Protein AF-A0A7Y2P291-F1 (afdb_monomer)

Mean predicted aligned error: 5.2 Å

Structure (mmCIF, N/CA/C/O backbone):
data_AF-A0A7Y2P291-F1
#
_entry.id   AF-A0A7Y2P291-F1
#
loop_
_atom_site.group_PDB
_atom_site.id
_atom_site.type_symbol
_atom_site.label_atom_id
_atom_site.label_alt_id
_atom_site.label_comp_id
_atom_site.label_asym_id
_atom_site.label_entity_id
_atom_site.label_seq_id
_atom_site.pdbx_PDB_ins_code
_atom_site.Cartn_x
_atom_site.Cartn_y
_atom_site.Cartn_z
_atom_site.occupancy
_atom_site.B_iso_or_equiv
_atom_site.auth_seq_id
_atom_site.auth_comp_id
_atom_site.auth_asym_id
_atom_site.auth_atom_id
_atom_site.pdbx_PDB_model_num
ATOM 1 N N . MET A 1 1 ? -17.460 11.536 -1.000 1.00 62.50 1 MET A N 1
ATOM 2 C CA . MET A 1 1 ? -18.205 10.713 -1.984 1.00 62.50 1 MET A CA 1
ATOM 3 C C . MET A 1 1 ? -17.781 9.249 -1.951 1.00 62.50 1 MET A C 1
ATOM 5 O O . MET A 1 1 ? -18.659 8.406 -1.845 1.00 62.50 1 MET A O 1
ATOM 9 N N . ILE A 1 2 ? -16.484 8.918 -2.013 1.00 67.81 2 ILE A N 1
ATOM 10 C CA . ILE A 1 2 ? -16.036 7.514 -1.897 1.00 67.81 2 ILE A CA 1
ATOM 11 C C . ILE A 1 2 ? -16.056 7.043 -0.437 1.00 67.81 2 ILE A C 1
ATOM 13 O O . ILE A 1 2 ? -16.676 6.026 -0.145 1.00 67.81 2 ILE A O 1
ATOM 17 N N . SER A 1 3 ? -15.490 7.822 0.492 1.00 63.56 3 SER A N 1
ATOM 18 C CA . SER A 1 3 ? -15.513 7.520 1.936 1.00 63.56 3 SER A CA 1
ATOM 19 C C . SER A 1 3 ? -16.929 7.227 2.457 1.00 63.56 3 SER A C 1
ATOM 21 O O . SER A 1 3 ? -17.158 6.194 3.078 1.00 63.56 3 SER A O 1
ATOM 23 N N . THR A 1 4 ? -17.902 8.049 2.055 1.00 69.88 4 THR A N 1
ATOM 24 C CA . THR A 1 4 ? -19.324 7.952 2.430 1.00 69.88 4 THR A CA 1
ATOM 25 C C . THR A 1 4 ? -20.004 6.644 2.022 1.00 69.88 4 THR A C 1
ATOM 27 O O . THR A 1 4 ? -20.996 6.248 2.626 1.00 69.88 4 THR A O 1
ATOM 30 N N . ILE A 1 5 ? -19.489 5.944 1.005 1.00 75.44 5 ILE A N 1
ATOM 31 C CA . ILE A 1 5 ? -20.024 4.642 0.568 1.00 75.44 5 ILE A CA 1
ATOM 32 C C . ILE A 1 5 ? -19.520 3.506 1.472 1.00 75.44 5 ILE A C 1
ATOM 34 O O . ILE A 1 5 ? -20.222 2.511 1.674 1.00 75.44 5 ILE A O 1
ATOM 38 N N . PHE A 1 6 ? -18.315 3.650 2.025 1.00 74.06 6 PHE A N 1
ATOM 39 C CA . PHE A 1 6 ? -17.678 2.649 2.884 1.00 74.06 6 PHE A CA 1
ATOM 40 C C . PHE A 1 6 ? -17.885 2.918 4.380 1.00 74.06 6 PHE A C 1
ATOM 42 O O . PHE A 1 6 ? -17.623 2.029 5.184 1.00 74.06 6 PHE A O 1
ATOM 49 N N . GLU A 1 7 ? -18.434 4.079 4.750 1.00 66.38 7 GLU A N 1
ATOM 50 C CA . GLU A 1 7 ? -18.761 4.457 6.135 1.00 66.38 7 GLU A CA 1
ATOM 51 C C . GLU A 1 7 ? -19.658 3.452 6.868 1.00 66.38 7 GLU A C 1
ATOM 53 O O . GLU A 1 7 ? -19.506 3.244 8.064 1.00 66.38 7 GLU A O 1
ATOM 58 N N . LYS A 1 8 ? -20.564 2.781 6.149 1.00 67.25 8 LYS A N 1
ATOM 59 C CA . LYS A 1 8 ? -21.514 1.813 6.730 1.00 67.25 8 LYS A CA 1
ATOM 60 C C . LYS A 1 8 ? -21.069 0.352 6.611 1.00 67.25 8 LYS A C 1
ATOM 62 O O . LYS A 1 8 ? -21.853 -0.548 6.903 1.00 67.25 8 LYS A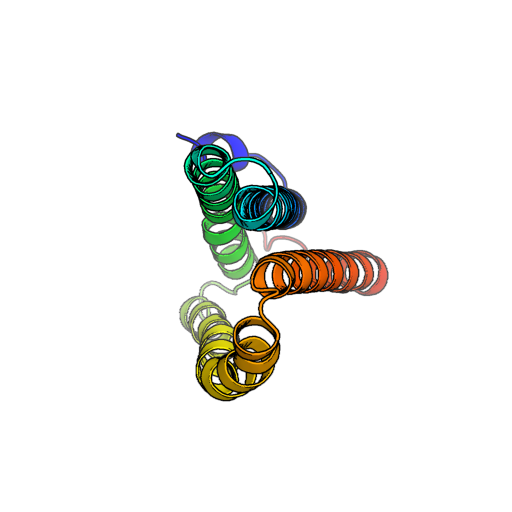 O 1
ATOM 67 N N . ARG A 1 9 ? -19.865 0.095 6.095 1.00 77.06 9 ARG A N 1
ATOM 68 C CA . ARG A 1 9 ? -19.327 -1.259 5.894 1.00 77.06 9 ARG A CA 1
ATOM 69 C C . ARG A 1 9 ? -18.302 -1.572 6.979 1.00 77.06 9 ARG A C 1
ATOM 71 O O . ARG A 1 9 ? -17.668 -0.664 7.505 1.00 77.06 9 ARG A O 1
ATOM 78 N N . ALA A 1 10 ? -18.095 -2.861 7.255 1.00 81.62 10 ALA A N 1
ATOM 79 C CA . ALA A 1 10 ? -17.075 -3.313 8.200 1.00 81.62 10 ALA A CA 1
ATOM 80 C C . ALA A 1 10 ? -15.715 -2.670 7.872 1.00 81.62 10 ALA A C 1
ATOM 82 O O . ALA A 1 10 ? -15.241 -2.757 6.728 1.00 81.62 10 ALA A O 1
ATOM 83 N N . ALA A 1 11 ? -15.115 -2.000 8.860 1.00 85.44 11 ALA A N 1
ATOM 84 C CA . ALA A 1 11 ? -13.963 -1.132 8.635 1.00 85.44 11 ALA A CA 1
ATOM 85 C C . ALA A 1 11 ? -12.748 -1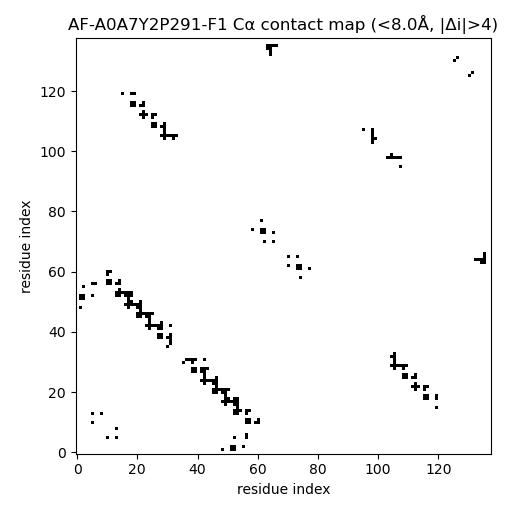.906 8.112 1.00 85.44 11 ALA A C 1
ATOM 87 O O . ALA A 1 11 ? -12.168 -1.502 7.107 1.00 85.44 11 ALA A O 1
ATOM 88 N N . ILE A 1 12 ? -12.423 -3.060 8.709 1.00 89.12 12 ILE A N 1
ATOM 89 C CA . ILE A 1 12 ? -11.289 -3.895 8.282 1.00 89.12 12 ILE A CA 1
ATOM 90 C C . ILE A 1 12 ? -11.487 -4.447 6.869 1.00 89.12 12 ILE A C 1
ATOM 92 O O . ILE A 1 12 ? -10.594 -4.331 6.033 1.00 89.12 12 ILE A O 1
ATOM 96 N N . SER A 1 13 ? -12.667 -4.983 6.555 1.00 90.12 13 SER A N 1
ATOM 97 C CA . SER A 1 13 ? -12.951 -5.484 5.202 1.00 90.12 13 SER A CA 1
ATOM 98 C C . SER A 1 13 ? -12.858 -4.373 4.149 1.00 90.12 13 SER A C 1
ATOM 100 O O . SER A 1 13 ? -12.299 -4.578 3.072 1.00 90.12 13 SER A O 1
ATOM 102 N N . SER A 1 14 ? -13.362 -3.179 4.469 1.00 92.94 14 SER A N 1
ATOM 103 C CA . SER A 1 14 ? -13.279 -2.009 3.587 1.00 92.94 14 SER A CA 1
ATOM 104 C C . SER A 1 14 ? -11.840 -1.525 3.425 1.00 92.94 14 SER A C 1
ATOM 106 O O . SER A 1 14 ? -11.419 -1.225 2.313 1.00 92.94 14 SER A O 1
ATOM 108 N N . PHE A 1 15 ? -11.065 -1.514 4.509 1.00 93.88 15 PHE A N 1
ATOM 109 C CA . PHE A 1 15 ? -9.645 -1.179 4.499 1.00 93.88 15 PHE A CA 1
ATOM 110 C C . PHE A 1 15 ? -8.845 -2.116 3.586 1.00 93.88 15 PHE A C 1
ATOM 112 O O . PHE A 1 15 ? -8.143 -1.646 2.690 1.00 93.88 15 PHE A O 1
ATOM 119 N N . LEU A 1 16 ? -9.013 -3.433 3.749 1.00 95.06 16 LEU A N 1
ATOM 120 C CA . LEU A 1 16 ? -8.357 -4.440 2.911 1.00 95.06 16 LEU A CA 1
ATOM 121 C C . LEU A 1 16 ? -8.763 -4.321 1.439 1.00 95.06 16 LEU A C 1
ATOM 123 O O . LEU A 1 16 ? -7.915 -4.436 0.556 1.00 95.06 16 LEU A O 1
ATOM 127 N N . PHE A 1 17 ? -10.040 -4.039 1.168 1.00 95.94 17 PHE A N 1
ATOM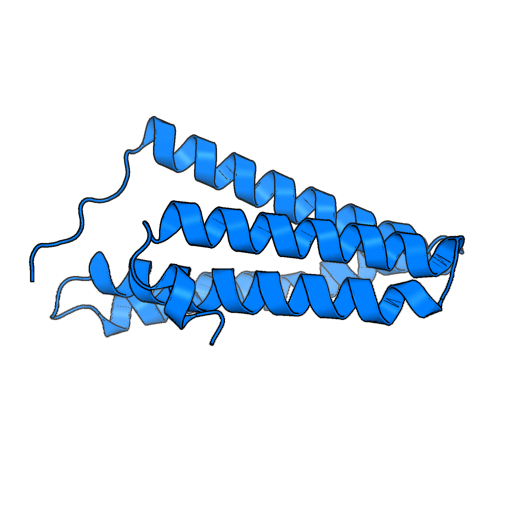 128 C CA . PHE A 1 17 ? -10.510 -3.775 -0.189 1.00 95.94 17 PHE A CA 1
ATOM 129 C C . PHE A 1 17 ? -9.863 -2.518 -0.790 1.00 95.94 17 PHE A C 1
ATOM 131 O O . PHE A 1 17 ? -9.444 -2.541 -1.944 1.00 95.94 17 PHE A O 1
ATOM 138 N N . GLY A 1 18 ? -9.718 -1.441 -0.014 1.00 96.62 18 GLY A N 1
ATOM 139 C CA . GLY A 1 18 ? -9.012 -0.236 -0.450 1.00 96.62 18 GLY A CA 1
ATOM 140 C C . GLY A 1 18 ? -7.556 -0.514 -0.831 1.00 96.62 18 GLY A C 1
ATOM 141 O O . GLY A 1 18 ? -7.124 -0.119 -1.913 1.00 96.62 18 GLY A O 1
ATOM 142 N N . ILE A 1 19 ? -6.827 -1.280 -0.008 1.00 97.56 19 ILE A N 1
ATOM 143 C CA . ILE A 1 19 ? -5.453 -1.705 -0.334 1.00 97.56 19 ILE A CA 1
ATOM 144 C C . ILE A 1 19 ? -5.432 -2.561 -1.605 1.00 97.56 19 ILE A C 1
ATOM 146 O O . ILE A 1 19 ? -4.544 -2.398 -2.438 1.00 97.56 19 ILE A O 1
ATOM 150 N N . PHE A 1 20 ? -6.416 -3.442 -1.798 1.00 98.06 20 PHE A N 1
ATOM 151 C CA . PHE A 1 20 ? -6.507 -4.259 -3.009 1.00 98.06 20 PHE A CA 1
ATOM 152 C C . PHE A 1 20 ? -6.694 -3.398 -4.269 1.00 98.06 20 PHE A C 1
ATOM 154 O O . PHE A 1 20 ? -6.013 -3.612 -5.272 1.00 98.06 20 PHE A O 1
ATOM 161 N N . VAL A 1 21 ? -7.563 -2.385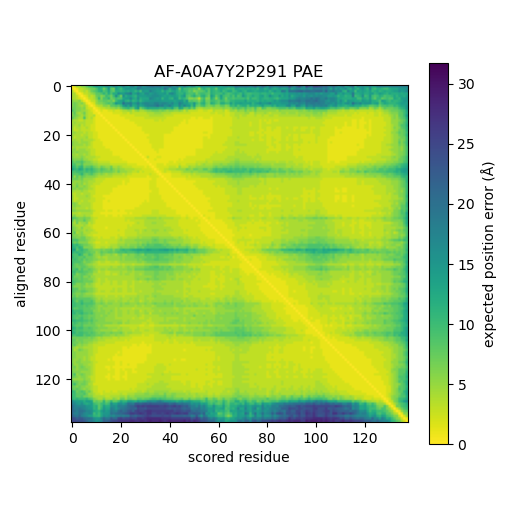 -4.210 1.00 98.12 21 VAL A N 1
ATOM 162 C CA . VAL A 1 21 ? -7.755 -1.431 -5.313 1.00 98.12 21 VAL A CA 1
ATOM 163 C C . VAL A 1 21 ? -6.480 -0.614 -5.565 1.00 98.12 21 VAL A C 1
ATOM 165 O O . VAL A 1 21 ? -6.097 -0.428 -6.721 1.00 98.12 21 VAL A O 1
ATOM 168 N N . ALA A 1 22 ? -5.772 -0.196 -4.511 1.00 98.25 22 ALA A N 1
ATOM 169 C CA . ALA A 1 22 ? -4.488 0.492 -4.644 1.00 98.25 22 ALA A CA 1
ATOM 170 C C . ALA A 1 22 ? -3.411 -0.398 -5.294 1.00 98.25 22 ALA A C 1
ATOM 172 O O . ALA A 1 22 ? -2.684 0.059 -6.175 1.00 98.25 22 ALA A O 1
ATOM 173 N N . ALA A 1 23 ? -3.360 -1.685 -4.933 1.00 98.31 23 ALA A N 1
ATOM 174 C CA . ALA A 1 23 ? -2.463 -2.666 -5.541 1.00 98.31 23 ALA A CA 1
ATOM 175 C C . ALA A 1 23 ? -2.738 -2.852 -7.042 1.00 98.31 23 ALA A C 1
ATOM 177 O O . ALA A 1 23 ? -1.801 -2.911 -7.837 1.00 98.31 23 ALA A O 1
ATOM 178 N N . ALA A 1 24 ? -4.012 -2.880 -7.448 1.00 98.38 24 ALA A N 1
ATOM 179 C CA . ALA A 1 24 ? -4.382 -2.878 -8.863 1.00 98.38 24 ALA A CA 1
ATOM 180 C C . ALA A 1 24 ? -3.910 -1.595 -9.572 1.00 98.38 24 ALA A C 1
ATOM 182 O O . ALA A 1 24 ? -3.403 -1.667 -10.690 1.00 98.38 24 ALA A O 1
ATOM 183 N N . GLY A 1 25 ? -4.003 -0.439 -8.905 1.00 98.44 25 GLY A N 1
ATOM 184 C CA . GLY A 1 25 ? -3.441 0.824 -9.390 1.00 98.44 25 GLY A CA 1
ATOM 185 C C . GLY A 1 25 ? -1.937 0.738 -9.658 1.00 98.44 25 GLY A C 1
ATOM 186 O O . GLY A 1 25 ? -1.495 1.114 -10.741 1.00 98.44 25 GLY A O 1
ATOM 187 N N . PHE A 1 26 ? -1.160 0.158 -8.737 1.00 98.38 26 PHE A N 1
ATOM 188 C CA . PHE A 1 26 ? 0.273 -0.076 -8.946 1.00 98.38 26 PHE A CA 1
ATOM 189 C C . PHE A 1 26 ? 0.560 -0.993 -10.142 1.00 98.38 26 PHE A C 1
ATOM 191 O O . PHE A 1 26 ? 1.439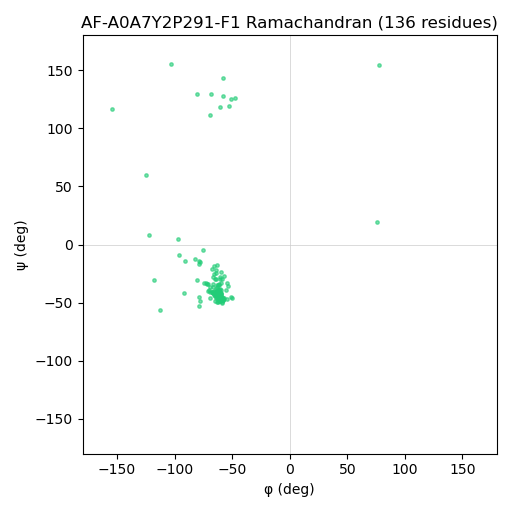 -0.690 -10.942 1.00 98.38 26 PHE A O 1
ATOM 198 N N . ILE A 1 27 ? -0.204 -2.070 -10.340 1.00 98.19 27 ILE A N 1
ATOM 199 C CA . ILE A 1 27 ? -0.035 -2.929 -11.525 1.00 98.19 27 ILE A CA 1
ATOM 200 C C . ILE A 1 27 ? -0.248 -2.121 -12.812 1.00 98.19 27 ILE A C 1
ATOM 202 O O . ILE A 1 27 ? 0.570 -2.193 -13.726 1.00 98.19 27 ILE A O 1
ATOM 206 N N . VAL A 1 28 ? -1.307 -1.307 -12.873 1.00 98.25 28 VAL A N 1
ATOM 207 C CA . VAL A 1 28 ? -1.584 -0.449 -14.036 1.00 98.25 28 VAL A CA 1
ATOM 208 C C . VAL A 1 28 ? -0.480 0.596 -14.245 1.00 98.25 28 VAL A C 1
ATOM 210 O O . VAL A 1 28 ? -0.110 0.861 -15.387 1.00 98.25 28 VAL A O 1
ATOM 213 N N . LEU A 1 29 ? 0.100 1.142 -13.171 1.00 98.12 29 LEU A N 1
ATOM 214 C CA . LEU A 1 29 ? 1.256 2.041 -13.260 1.00 98.12 29 LEU A CA 1
ATOM 215 C C . LEU A 1 29 ? 2.495 1.338 -13.832 1.00 98.12 29 LEU A C 1
ATOM 217 O O . LEU A 1 29 ? 3.163 1.911 -14.687 1.00 98.12 29 LEU A O 1
ATOM 221 N N . GLY A 1 30 ? 2.773 0.091 -13.444 1.00 97.12 30 GLY A N 1
ATOM 222 C CA . GLY A 1 30 ? 3.851 -0.699 -14.053 1.00 97.12 30 GLY A CA 1
ATOM 223 C C . GLY A 1 30 ? 3.618 -0.958 -15.548 1.00 97.12 30 GLY A C 1
ATOM 224 O O . GLY A 1 30 ? 4.519 -0.779 -16.369 1.00 97.12 30 GLY A O 1
ATOM 225 N N . LEU A 1 31 ? 2.378 -1.274 -15.934 1.00 97.44 31 LEU A N 1
ATOM 226 C CA . LEU A 1 31 ? 1.999 -1.430 -17.344 1.00 97.44 31 LEU A CA 1
ATOM 227 C C . LEU A 1 31 ? 2.116 -0.118 -18.132 1.00 97.44 31 LEU A C 1
ATOM 229 O O . LEU A 1 31 ? 2.410 -0.148 -19.327 1.00 97.44 31 LEU A O 1
ATOM 233 N N . SER A 1 32 ? 1.936 1.036 -17.481 1.00 97.44 32 SER A N 1
ATOM 234 C CA . SER A 1 32 ? 2.084 2.331 -18.150 1.00 97.44 32 SER A CA 1
ATOM 235 C C . SER A 1 32 ? 3.506 2.600 -18.641 1.00 97.44 32 SER A C 1
ATOM 237 O O . SER A 1 32 ? 3.674 3.230 -19.678 1.00 97.44 32 SER A O 1
ATOM 239 N N . ALA A 1 33 ? 4.515 2.056 -17.955 1.00 93.81 33 ALA A N 1
ATOM 240 C CA . ALA A 1 33 ? 5.919 2.197 -18.336 1.00 93.81 33 ALA A CA 1
ATOM 241 C C . ALA A 1 33 ? 6.346 1.263 -19.485 1.00 93.81 33 ALA A C 1
ATOM 243 O O . ALA A 1 33 ? 7.385 1.488 -20.098 1.00 93.81 33 ALA A O 1
ATOM 244 N N . THR A 1 34 ? 5.565 0.216 -19.781 1.00 94.31 34 THR A N 1
ATOM 245 C CA . THR A 1 34 ? 5.947 -0.844 -20.736 1.00 94.31 34 THR A CA 1
ATOM 246 C C . THR A 1 34 ? 5.030 -0.956 -21.950 1.00 94.31 34 THR A C 1
ATOM 248 O O . THR A 1 34 ? 5.487 -1.360 -23.017 1.00 94.31 34 THR A O 1
ATOM 251 N N . MET A 1 35 ? 3.743 -0.622 -21.812 1.00 93.81 35 MET A N 1
ATOM 252 C CA . MET A 1 35 ? 2.740 -0.821 -22.863 1.00 93.81 35 MET A CA 1
ATOM 253 C C . MET A 1 35 ? 2.204 0.490 -23.436 1.00 93.81 35 MET A C 1
ATOM 255 O O . MET A 1 35 ? 2.234 0.683 -24.648 1.00 93.81 35 MET A O 1
ATOM 259 N N . ALA A 1 36 ? 1.661 1.358 -22.580 1.00 94.56 36 ALA A N 1
ATOM 260 C CA . ALA A 1 36 ? 0.978 2.579 -22.999 1.00 94.56 36 ALA A CA 1
ATOM 261 C C . ALA A 1 36 ? 1.026 3.638 -21.892 1.00 94.56 36 ALA A C 1
ATOM 263 O O . ALA A 1 36 ? 0.440 3.453 -20.821 1.00 94.56 36 ALA A O 1
ATOM 264 N N . ASN A 1 37 ? 1.686 4.763 -22.167 1.00 95.12 37 ASN A N 1
ATOM 265 C CA . ASN A 1 37 ? 1.927 5.826 -21.188 1.00 95.12 37 ASN A CA 1
ATOM 266 C C . ASN A 1 37 ? 0.622 6.425 -20.633 1.00 95.12 37 ASN A C 1
ATOM 268 O O . ASN A 1 37 ? 0.577 6.877 -19.493 1.00 95.12 37 ASN A O 1
ATOM 272 N N . GLU A 1 38 ? -0.466 6.396 -21.404 1.00 96.19 38 GLU A N 1
ATOM 273 C CA . GLU A 1 38 ? -1.787 6.904 -21.022 1.00 96.19 38 GLU A CA 1
ATOM 274 C C . GLU A 1 38 ? -2.401 6.126 -19.848 1.00 96.19 38 GLU A C 1
ATOM 276 O O . GLU A 1 38 ? -3.239 6.661 -19.115 1.00 96.19 38 GLU A O 1
ATOM 281 N N . LEU A 1 39 ? -1.959 4.883 -19.615 1.00 97.25 39 LEU A N 1
ATOM 282 C CA . LEU A 1 39 ? -2.390 4.081 -18.469 1.00 97.25 39 LEU A CA 1
ATOM 283 C C . LEU A 1 39 ? -1.993 4.712 -17.131 1.00 97.25 39 LEU A C 1
ATOM 285 O O . LEU A 1 39 ? -2.612 4.386 -16.118 1.00 97.25 39 LEU A O 1
ATOM 289 N N . VAL A 1 40 ? -1.039 5.652 -17.110 1.00 97.75 40 VAL A N 1
ATOM 290 C CA . VAL A 1 40 ? -0.658 6.374 -15.889 1.00 97.75 40 VAL A CA 1
ATOM 291 C C . VAL A 1 40 ? -1.867 7.047 -15.235 1.00 97.75 40 VAL A C 1
ATOM 293 O O . VAL A 1 40 ? -2.025 6.984 -14.017 1.00 97.75 40 VAL A O 1
ATOM 296 N N . PHE A 1 41 ? -2.783 7.609 -16.032 1.00 98.06 41 PHE A N 1
ATOM 297 C CA . PHE A 1 41 ? -3.982 8.270 -15.518 1.00 98.06 41 PHE A CA 1
ATOM 298 C C . PHE A 1 41 ? -4.927 7.278 -14.843 1.00 98.06 41 PHE A C 1
ATOM 300 O O . PHE A 1 41 ? -5.449 7.559 -13.765 1.00 98.06 41 PHE A O 1
ATOM 307 N N . LEU A 1 42 ? -5.114 6.100 -15.444 1.00 98.00 42 LEU A N 1
ATOM 308 C CA . LEU A 1 42 ? -5.928 5.036 -14.862 1.00 98.00 42 LEU A CA 1
ATOM 309 C C . LEU A 1 42 ? -5.281 4.475 -13.590 1.00 98.00 42 LEU A C 1
ATOM 311 O O . LEU A 1 42 ? -5.972 4.262 -12.597 1.00 98.00 42 LEU A O 1
ATOM 315 N N . GLY A 1 43 ? -3.963 4.272 -13.600 1.00 98.19 43 GLY A N 1
ATOM 316 C CA . GLY A 1 43 ? -3.213 3.770 -12.451 1.00 98.19 43 GLY A CA 1
ATOM 317 C C . GLY A 1 43 ? -3.289 4.710 -11.249 1.00 98.19 43 GLY A C 1
ATOM 318 O O . GLY A 1 43 ? -3.664 4.279 -10.158 1.00 98.19 43 GLY A O 1
ATOM 319 N N . VAL A 1 44 ? -3.035 6.008 -11.458 1.00 98.31 44 VAL A N 1
ATOM 320 C CA . VAL A 1 44 ? -3.180 7.040 -10.416 1.00 98.31 44 VAL A CA 1
ATOM 321 C C . VAL A 1 44 ? -4.624 7.127 -9.926 1.00 98.31 44 VAL A C 1
ATOM 323 O O . VAL A 1 44 ? -4.854 7.222 -8.723 1.00 98.31 44 VAL A O 1
ATOM 326 N N . PHE A 1 45 ? -5.604 7.063 -10.830 1.00 98.25 45 PHE A N 1
ATOM 327 C CA . PHE A 1 45 ? -7.018 7.095 -10.464 1.00 98.25 45 PHE A CA 1
ATOM 328 C C . PHE A 1 45 ? -7.408 5.917 -9.560 1.00 98.25 45 PHE A C 1
ATOM 330 O O . PHE A 1 45 ? -8.007 6.127 -8.506 1.00 98.25 45 PHE A O 1
ATOM 337 N N . LEU A 1 46 ? -7.029 4.688 -9.925 1.00 98.31 46 LEU A N 1
ATOM 338 C CA . LEU A 1 46 ? -7.274 3.499 -9.105 1.00 98.31 46 LEU A CA 1
ATOM 339 C C . LEU A 1 46 ? -6.565 3.593 -7.751 1.00 98.31 46 LEU A C 1
ATOM 341 O O . LEU A 1 46 ? -7.183 3.327 -6.721 1.00 98.31 46 LEU A O 1
ATOM 345 N N . PHE A 1 47 ? -5.301 4.023 -7.740 1.00 98.19 47 PHE A N 1
ATOM 346 C CA . PHE A 1 47 ? -4.553 4.228 -6.503 1.00 98.19 47 PHE A CA 1
ATOM 347 C C . PHE A 1 47 ? -5.250 5.231 -5.576 1.00 98.19 47 PHE A C 1
ATOM 349 O O . PHE A 1 47 ? -5.474 4.926 -4.406 1.00 98.19 47 PHE A O 1
ATOM 356 N N . ALA A 1 48 ? -5.672 6.383 -6.104 1.00 97.75 48 ALA A N 1
ATOM 357 C CA . ALA A 1 48 ? -6.377 7.406 -5.338 1.00 97.75 48 ALA A CA 1
ATOM 358 C C . ALA A 1 48 ? -7.709 6.894 -4.765 1.00 97.75 48 ALA A C 1
ATOM 360 O O . ALA A 1 48 ? -8.032 7.177 -3.614 1.00 97.75 48 ALA A O 1
ATOM 361 N N . ILE A 1 49 ? -8.470 6.097 -5.528 1.00 96.75 49 ILE A N 1
ATOM 362 C CA . ILE A 1 49 ? -9.678 5.438 -5.011 1.00 96.75 49 ILE A CA 1
ATOM 363 C C . ILE A 1 49 ? -9.324 4.494 -3.858 1.00 96.75 49 ILE A C 1
ATOM 365 O O . ILE A 1 49 ? -9.969 4.544 -2.812 1.00 96.75 49 ILE A O 1
ATOM 369 N N . GLY A 1 50 ? -8.318 3.637 -4.033 1.00 96.62 50 GLY A N 1
ATOM 370 C CA . GLY A 1 50 ? -7.898 2.683 -3.007 1.00 96.62 50 GLY A CA 1
ATOM 371 C C . GLY A 1 50 ? -7.419 3.358 -1.717 1.00 96.62 50 GLY A C 1
ATOM 372 O O . GLY A 1 50 ? -7.777 2.933 -0.615 1.00 96.62 50 GLY A O 1
ATOM 373 N N . GLU A 1 51 ? -6.675 4.455 -1.842 1.00 95.69 51 GLU A N 1
ATOM 374 C CA . GLU A 1 51 ? -6.222 5.288 -0.724 1.00 95.69 51 GLU A CA 1
ATOM 375 C C . GLU A 1 51 ? -7.414 5.924 0.007 1.00 95.69 51 GLU A C 1
ATOM 377 O O . GLU A 1 51 ? -7.571 5.729 1.213 1.00 95.69 51 GLU A O 1
ATOM 382 N N . MET A 1 52 ? -8.345 6.542 -0.728 1.00 95.50 52 MET A N 1
ATOM 383 C CA . MET A 1 52 ? -9.554 7.142 -0.154 1.00 95.50 52 MET A CA 1
ATOM 384 C C . MET A 1 52 ? -10.493 6.129 0.513 1.00 95.50 52 MET A C 1
ATOM 386 O O . MET A 1 52 ? -11.290 6.508 1.373 1.00 95.50 52 MET A O 1
ATOM 390 N N . ILE A 1 53 ? -10.444 4.856 0.115 1.00 94.06 53 ILE A N 1
ATOM 391 C CA . ILE A 1 53 ? -11.167 3.778 0.796 1.00 94.06 53 ILE A CA 1
ATOM 392 C C . ILE A 1 53 ? -10.409 3.348 2.055 1.00 94.06 53 ILE A C 1
ATOM 394 O O . ILE A 1 53 ? -11.029 3.158 3.094 1.00 94.06 53 ILE A O 1
ATOM 398 N N . SER A 1 54 ? -9.091 3.170 1.990 1.00 93.62 54 SER A N 1
ATOM 399 C CA . SER A 1 54 ? -8.323 2.567 3.084 1.00 93.62 54 SER A CA 1
ATOM 400 C C . SER A 1 54 ? -8.037 3.547 4.233 1.00 93.62 54 SER A C 1
ATOM 402 O O . SER A 1 54 ? -8.402 3.270 5.380 1.00 93.62 54 SER A O 1
ATOM 404 N N . SER A 1 55 ? -7.474 4.720 3.947 1.00 90.00 55 SER A N 1
ATOM 405 C CA . SER A 1 55 ? -7.017 5.699 4.944 1.00 90.00 55 SER A CA 1
ATOM 406 C C . SER A 1 55 ? -8.064 6.138 5.977 1.00 90.00 55 SER A C 1
ATOM 408 O O . SER A 1 55 ? -7.742 6.128 7.170 1.00 90.00 55 SER A O 1
ATOM 410 N N . PRO A 1 56 ? -9.312 6.498 5.612 1.00 89.50 56 PRO A N 1
ATOM 411 C CA . PRO A 1 56 ? -10.311 6.864 6.615 1.00 89.50 56 PRO A CA 1
ATOM 412 C C . PRO A 1 56 ? -10.803 5.650 7.413 1.00 89.50 56 PRO A C 1
ATOM 414 O O . PRO A 1 56 ? -11.075 5.771 8.604 1.00 89.50 56 PRO A O 1
ATOM 417 N N . ARG A 1 57 ? -10.891 4.463 6.793 1.00 89.94 57 ARG A N 1
ATOM 418 C CA . ARG A 1 57 ? -11.428 3.262 7.454 1.00 89.94 57 ARG A CA 1
ATOM 419 C C . ARG A 1 57 ? -10.531 2.766 8.576 1.00 89.94 57 ARG A C 1
ATOM 421 O O . ARG A 1 57 ? -11.042 2.388 9.625 1.00 89.94 57 ARG A O 1
ATOM 428 N N . ILE A 1 58 ? -9.212 2.776 8.379 1.00 90.06 58 ILE A N 1
ATOM 429 C CA . ILE A 1 58 ? -8.291 2.342 9.436 1.00 90.06 58 ILE A CA 1
ATOM 430 C C . ILE A 1 58 ? -8.265 3.328 10.606 1.00 90.06 58 ILE A C 1
ATOM 432 O O . ILE A 1 58 ? -8.213 2.900 11.755 1.00 90.06 58 ILE A O 1
ATOM 436 N N . GLN A 1 59 ? -8.370 4.633 10.333 1.00 90.19 59 GLN A N 1
ATOM 437 C CA . GLN A 1 59 ? -8.449 5.656 11.380 1.00 90.19 59 GLN A CA 1
ATOM 438 C C . GLN A 1 59 ? -9.727 5.515 12.211 1.00 90.19 59 GLN A C 1
ATOM 440 O O . GLN A 1 59 ? -9.668 5.548 13.437 1.00 90.19 59 GLN A O 1
ATOM 445 N N . GLU A 1 60 ? -10.871 5.288 11.562 1.00 87.62 60 GLU A N 1
ATOM 446 C CA . GLU A 1 60 ? -12.127 5.028 12.269 1.00 87.62 60 GLU A CA 1
ATOM 447 C C . GLU A 1 60 ? -12.075 3.741 13.086 1.00 87.62 60 GLU A C 1
ATOM 449 O O . GLU A 1 60 ? -12.463 3.750 14.251 1.00 87.62 60 GLU A O 1
ATOM 454 N N . TYR A 1 61 ? -11.507 2.667 12.531 1.00 88.00 61 TYR A N 1
ATOM 455 C CA . TYR A 1 61 ? -11.327 1.417 13.264 1.00 88.00 61 TYR A CA 1
ATOM 456 C C . TYR A 1 61 ? -10.493 1.605 14.538 1.00 88.00 61 TYR A C 1
ATOM 458 O O . TYR A 1 61 ? -10.882 1.135 15.605 1.00 88.00 61 TYR A O 1
ATOM 466 N N . ILE A 1 62 ? -9.371 2.330 14.454 1.00 89.44 62 ILE A N 1
ATOM 467 C CA . ILE A 1 62 ? -8.522 2.635 15.617 1.00 89.44 62 ILE A CA 1
ATOM 468 C C . ILE A 1 62 ? -9.302 3.431 16.668 1.00 89.44 62 ILE A C 1
ATOM 470 O O . ILE A 1 62 ? -9.169 3.163 17.861 1.00 89.44 62 ILE A O 1
ATOM 474 N N . MET A 1 63 ? -10.126 4.388 16.238 1.00 86.38 63 MET A N 1
ATOM 475 C CA . MET A 1 63 ? -10.964 5.175 17.142 1.00 86.38 63 MET A CA 1
ATOM 476 C C . MET A 1 63 ? -12.053 4.340 17.822 1.00 86.38 63 MET A C 1
ATOM 478 O O . MET A 1 63 ? -12.330 4.575 18.994 1.00 86.38 63 MET A O 1
ATOM 482 N N . TRP A 1 64 ? -12.644 3.361 17.135 1.00 84.88 64 TRP A N 1
ATOM 483 C CA . TRP A 1 64 ? -13.683 2.495 17.706 1.00 84.88 64 TRP A CA 1
ATOM 484 C C . TRP A 1 64 ? -13.155 1.513 18.751 1.00 84.88 64 TRP A C 1
ATOM 486 O O . TRP A 1 64 ? -13.845 1.214 19.722 1.00 84.88 64 TRP A O 1
ATOM 496 N N . ILE A 1 65 ? -11.927 1.019 18.583 1.00 86.31 65 ILE A N 1
ATOM 497 C CA . ILE A 1 65 ? -11.303 0.125 19.573 1.00 86.31 65 I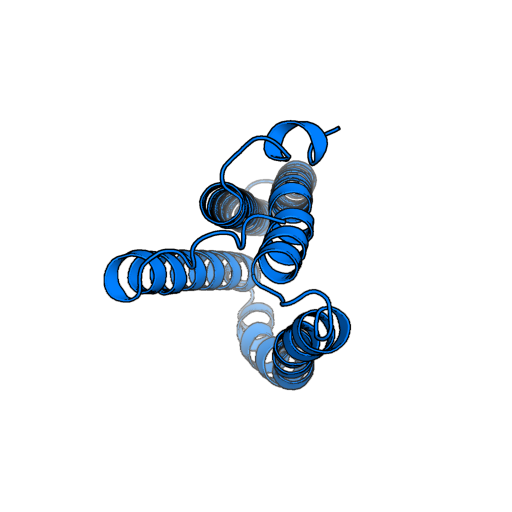LE A CA 1
ATOM 498 C C . ILE A 1 65 ? -10.678 0.890 20.747 1.00 86.31 65 ILE A C 1
ATOM 500 O O . ILE A 1 65 ? -10.291 0.282 21.747 1.00 86.31 65 ILE A O 1
ATOM 504 N N . ALA A 1 66 ? -10.528 2.212 20.632 1.00 87.38 66 ALA A N 1
ATOM 505 C CA . ALA A 1 66 ? -9.888 3.018 21.654 1.00 87.38 66 ALA A CA 1
ATOM 506 C C . ALA A 1 66 ? -10.859 3.337 22.807 1.00 87.38 66 ALA A C 1
ATOM 508 O O . ALA A 1 66 ? -11.941 3.876 22.575 1.00 87.38 66 ALA A O 1
ATOM 509 N N . PRO A 1 67 ? -10.465 3.110 24.075 1.00 86.69 67 PRO A N 1
ATOM 510 C CA . PRO A 1 67 ? -11.208 3.629 25.221 1.00 86.69 67 PRO A CA 1
ATOM 511 C C . PRO A 1 67 ? -11.327 5.157 25.148 1.00 86.69 67 PRO A C 1
ATOM 513 O O . PRO A 1 67 ? -10.366 5.826 24.753 1.00 86.69 67 PRO A O 1
ATOM 516 N N . LYS A 1 68 ? -12.465 5.722 25.577 1.00 83.81 68 LY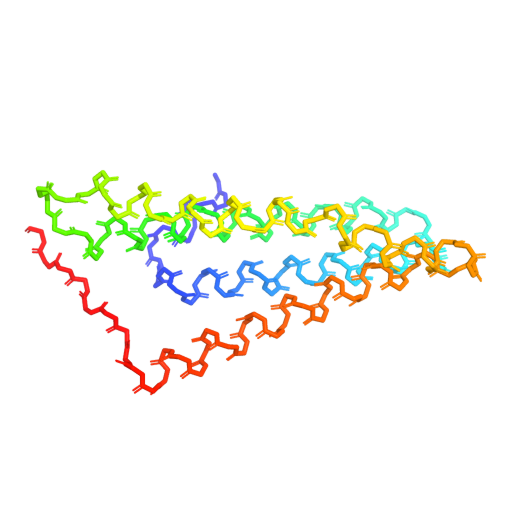S A N 1
ATOM 517 C CA . LYS A 1 68 ? -12.763 7.165 25.458 1.00 83.81 68 LYS A CA 1
ATOM 518 C C . LYS A 1 68 ? -11.671 8.049 26.070 1.00 83.81 68 LYS A C 1
ATOM 520 O O . LYS A 1 68 ? -11.321 9.081 25.507 1.00 83.81 68 LYS A O 1
ATOM 525 N N . GLU A 1 69 ? -11.064 7.613 27.171 1.00 89.31 69 GLU A N 1
ATOM 526 C CA . GLU A 1 69 ? -10.005 8.339 27.881 1.00 89.31 69 GLU A CA 1
ATOM 527 C C . GLU A 1 69 ? -8.626 8.209 27.207 1.00 89.31 69 GLU A C 1
ATOM 529 O O . GLU A 1 69 ? -7.695 8.937 27.548 1.00 89.31 69 GLU A O 1
ATOM 534 N N . LYS A 1 70 ? -8.469 7.267 26.267 1.00 88.31 70 LYS A N 1
ATOM 535 C CA . LYS A 1 70 ? -7.197 6.908 25.615 1.00 88.31 70 LYS A CA 1
ATOM 536 C C . LYS A 1 70 ? -7.223 7.052 24.091 1.00 88.31 70 LYS A C 1
ATOM 538 O O . LYS A 1 70 ? -6.241 6.681 23.449 1.00 88.31 70 LYS A O 1
ATOM 543 N N . ALA A 1 71 ? -8.275 7.630 23.512 1.00 86.62 71 ALA A N 1
ATOM 544 C CA . ALA A 1 71 ? -8.402 7.844 22.067 1.00 86.62 71 ALA A CA 1
ATOM 545 C C . ALA A 1 71 ? -7.159 8.513 21.450 1.00 86.62 71 ALA A C 1
ATOM 547 O O . ALA A 1 71 ? -6.604 8.026 20.465 1.00 86.62 71 ALA A O 1
ATOM 548 N N . GLY A 1 72 ? -6.648 9.568 22.097 1.00 88.25 72 GLY A N 1
ATOM 549 C CA . GLY A 1 72 ? -5.434 10.256 21.650 1.00 88.25 72 GLY A CA 1
ATOM 550 C C . GLY A 1 72 ? -4.178 9.375 21.668 1.00 88.25 72 GLY A C 1
ATOM 551 O O . GLY A 1 72 ? -3.345 9.487 20.773 1.00 88.25 72 GLY A O 1
ATOM 552 N N . LEU A 1 73 ? -4.053 8.457 22.635 1.00 91.81 73 LEU A N 1
ATOM 553 C CA . LEU A 1 73 ? -2.922 7.525 22.710 1.00 91.81 73 LEU A CA 1
ATOM 554 C C . LEU A 1 73 ? -2.990 6.464 21.604 1.00 91.81 73 LEU A C 1
ATOM 556 O O . LEU A 1 73 ? -1.963 6.146 21.009 1.00 91.81 73 LEU A O 1
ATOM 560 N N . TYR A 1 74 ? -4.180 5.940 21.300 1.00 91.56 74 TYR A N 1
ATOM 561 C CA . TYR A 1 74 ? -4.374 4.960 20.224 1.00 91.56 74 TYR A CA 1
ATOM 562 C C . TYR A 1 74 ? -4.070 5.575 18.852 1.00 91.56 74 TYR A C 1
ATOM 564 O O . TYR A 1 74 ? -3.259 5.032 18.098 1.00 91.56 74 TYR A O 1
ATOM 572 N N . MET A 1 75 ? -4.623 6.760 18.571 1.00 88.19 75 MET A N 1
ATOM 573 C CA . MET A 1 75 ? -4.321 7.496 17.340 1.00 88.19 75 MET A CA 1
ATOM 574 C C . MET A 1 75 ? -2.842 7.887 17.260 1.00 88.19 75 MET A C 1
ATOM 576 O O . MET A 1 75 ? -2.206 7.665 16.232 1.00 88.19 75 MET A O 1
ATOM 580 N N . GLY A 1 76 ? -2.253 8.382 18.352 1.00 90.25 76 GLY A N 1
ATOM 581 C CA . GLY A 1 76 ? -0.826 8.713 18.404 1.00 90.25 76 GLY A CA 1
ATOM 582 C C . GLY A 1 76 ? 0.081 7.504 18.155 1.00 90.25 76 GLY A C 1
ATOM 583 O O . GLY A 1 76 ? 1.076 7.615 17.444 1.00 90.25 76 GLY A O 1
ATOM 584 N N . THR A 1 77 ? -0.291 6.326 18.666 1.00 91.50 77 THR A N 1
ATOM 585 C CA . THR A 1 77 ? 0.456 5.077 18.437 1.00 91.50 77 THR A CA 1
ATOM 586 C C . THR A 1 77 ? 0.393 4.645 16.972 1.00 91.50 77 THR A C 1
ATOM 588 O O . THR A 1 77 ? 1.379 4.138 16.445 1.00 91.50 77 THR A O 1
ATOM 591 N N . SER A 1 78 ? -0.718 4.895 16.273 1.00 89.06 78 SER A N 1
ATOM 592 C CA . SER A 1 78 ? -0.820 4.590 14.838 1.00 89.06 78 SER A CA 1
ATOM 593 C C . SER A 1 78 ? 0.203 5.361 13.992 1.00 89.06 78 SER A C 1
ATOM 595 O O . SER A 1 78 ? 0.784 4.800 13.063 1.00 89.06 78 SER A O 1
ATOM 597 N N . PHE A 1 79 ? 0.534 6.600 14.376 1.00 89.88 79 PHE A N 1
ATOM 598 C CA . PHE A 1 79 ? 1.570 7.381 13.697 1.00 89.88 79 PHE A CA 1
ATOM 599 C C . PHE A 1 79 ? 2.978 6.820 13.881 1.00 89.88 79 PHE A C 1
ATOM 601 O O . PHE A 1 79 ? 3.838 7.094 13.046 1.00 89.88 79 PHE A O 1
ATOM 608 N N . LEU A 1 80 ? 3.226 6.001 14.908 1.00 93.31 80 LEU A N 1
ATOM 609 C CA . LEU A 1 80 ? 4.509 5.317 15.054 1.00 93.31 80 LEU A CA 1
ATOM 610 C C . LEU A 1 80 ? 4.751 4.350 13.887 1.00 93.31 80 LEU A C 1
ATOM 612 O O . LEU A 1 80 ? 5.861 4.298 13.363 1.00 93.31 80 LEU A O 1
ATOM 616 N N . ALA A 1 81 ? 3.715 3.637 13.434 1.00 90.94 81 ALA A N 1
ATOM 617 C CA . ALA A 1 81 ? 3.821 2.759 12.270 1.00 90.94 81 ALA A CA 1
ATOM 618 C C . ALA A 1 81 ? 4.153 3.559 10.999 1.00 90.94 81 ALA A C 1
ATOM 620 O O . ALA A 1 81 ? 5.073 3.198 10.262 1.00 90.94 81 ALA A O 1
ATOM 621 N N . THR A 1 82 ? 3.475 4.693 10.787 1.00 92.25 82 THR A N 1
ATOM 622 C CA . THR A 1 82 ? 3.761 5.607 9.669 1.00 92.25 82 THR A CA 1
ATOM 623 C C . THR A 1 82 ? 5.180 6.168 9.742 1.00 92.25 82 THR A C 1
ATOM 625 O O . THR A 1 82 ? 5.877 6.203 8.732 1.00 92.25 82 THR A O 1
ATOM 628 N N . PHE A 1 83 ? 5.640 6.562 10.932 1.00 94.69 83 PHE A N 1
ATOM 629 C CA . PHE A 1 83 ? 6.994 7.066 11.152 1.00 94.69 83 PHE A CA 1
ATOM 630 C C . PHE A 1 83 ? 8.062 6.015 10.836 1.00 94.69 83 PHE A C 1
ATOM 632 O O . PHE A 1 83 ? 9.051 6.330 10.174 1.00 94.69 83 PHE A O 1
ATOM 639 N N . ILE A 1 84 ? 7.860 4.766 11.266 1.00 94.69 84 ILE A N 1
ATOM 640 C CA . ILE A 1 84 ? 8.768 3.658 10.945 1.00 94.69 84 ILE A CA 1
ATOM 641 C C . ILE A 1 84 ? 8.825 3.460 9.426 1.00 94.69 84 ILE A C 1
ATOM 643 O O . ILE A 1 84 ? 9.917 3.413 8.862 1.00 94.69 84 ILE A O 1
ATOM 647 N N . GLY A 1 85 ? 7.669 3.419 8.754 1.00 92.94 85 GLY A N 1
ATOM 648 C CA . GLY A 1 85 ? 7.603 3.312 7.295 1.00 92.94 85 GLY A CA 1
ATOM 649 C C . GLY A 1 85 ? 8.333 4.456 6.586 1.00 92.94 85 GLY A C 1
ATOM 650 O O . GLY A 1 85 ? 9.161 4.215 5.712 1.00 92.94 85 GLY A O 1
ATOM 651 N N . ALA A 1 86 ? 8.097 5.698 7.012 1.00 94.12 86 ALA A N 1
ATOM 652 C CA . ALA A 1 86 ? 8.752 6.878 6.454 1.00 94.12 86 ALA A CA 1
ATOM 653 C C . ALA A 1 86 ? 10.272 6.865 6.684 1.00 94.12 86 ALA A C 1
ATOM 655 O O . ALA A 1 86 ? 11.034 7.154 5.766 1.00 94.12 86 ALA A O 1
ATOM 656 N N . THR A 1 87 ? 10.731 6.474 7.872 1.00 95.56 87 THR A N 1
ATOM 657 C CA . THR A 1 87 ? 12.166 6.403 8.200 1.00 95.56 87 THR A CA 1
ATOM 658 C C . THR A 1 87 ? 12.880 5.337 7.370 1.00 95.56 87 THR A C 1
ATOM 660 O O . THR A 1 87 ? 13.983 5.564 6.878 1.00 95.56 87 THR A O 1
ATOM 663 N N . LEU A 1 88 ? 12.240 4.182 7.165 1.00 94.19 88 LEU A N 1
ATOM 664 C CA . LEU A 1 88 ? 12.790 3.094 6.351 1.00 94.19 88 LEU A CA 1
ATOM 665 C C . LEU A 1 88 ? 12.658 3.347 4.841 1.00 94.19 88 LEU A C 1
ATOM 667 O O . LEU A 1 88 ? 13.350 2.696 4.055 1.00 94.19 88 LEU A O 1
ATOM 671 N N . SER A 1 89 ? 11.823 4.306 4.426 1.00 91.75 89 SER A N 1
ATOM 672 C CA . SER A 1 89 ? 11.570 4.587 3.009 1.00 91.75 89 SER A CA 1
ATOM 673 C C . SER A 1 89 ? 12.829 4.990 2.239 1.00 91.75 89 SER A C 1
ATOM 675 O O . SER A 1 89 ? 12.967 4.602 1.089 1.00 91.75 89 SER A O 1
ATOM 677 N N . GLY A 1 90 ? 13.792 5.682 2.861 1.00 90.75 90 GLY A N 1
ATOM 678 C CA . GLY A 1 90 ? 15.040 6.063 2.187 1.00 90.75 90 GLY A CA 1
ATOM 679 C C . GLY A 1 90 ? 15.876 4.856 1.750 1.00 90.75 90 GLY A C 1
ATOM 680 O O . GLY A 1 90 ? 16.376 4.818 0.627 1.00 90.75 90 GLY A O 1
ATOM 681 N N . ILE A 1 91 ? 15.967 3.833 2.608 1.00 93.12 91 ILE A N 1
ATOM 682 C CA . ILE A 1 91 ? 16.633 2.564 2.276 1.00 93.12 91 ILE A CA 1
ATOM 683 C C . ILE A 1 91 ? 15.847 1.846 1.177 1.00 93.12 91 ILE A C 1
ATOM 685 O O . ILE A 1 91 ? 16.433 1.357 0.215 1.00 93.12 91 ILE A O 1
ATOM 689 N N . TYR A 1 92 ? 14.518 1.819 1.301 1.00 92.00 92 TYR A N 1
ATOM 690 C CA . TYR A 1 92 ? 13.638 1.200 0.315 1.00 92.00 92 TYR A CA 1
ATOM 691 C C . TYR A 1 92 ? 13.793 1.833 -1.074 1.00 92.00 92 TYR A C 1
ATOM 693 O O . TYR A 1 92 ? 13.989 1.115 -2.049 1.00 92.00 92 TYR A O 1
ATOM 701 N N . THR A 1 93 ? 13.797 3.164 -1.163 1.00 90.75 93 THR A N 1
ATOM 702 C CA . THR A 1 93 ? 14.033 3.907 -2.407 1.00 90.75 93 THR A CA 1
ATOM 703 C C . THR A 1 93 ? 15.403 3.588 -2.996 1.00 90.75 93 THR A C 1
ATOM 705 O O . THR A 1 93 ? 15.501 3.361 -4.196 1.00 90.75 93 THR A O 1
ATOM 708 N N . GLY A 1 94 ? 16.449 3.494 -2.167 1.00 91.81 94 GLY A N 1
ATOM 709 C CA . GLY A 1 94 ? 17.781 3.086 -2.625 1.00 91.81 94 GLY A CA 1
ATOM 710 C C . GLY A 1 94 ? 17.797 1.687 -3.251 1.00 91.81 94 GLY A C 1
ATOM 711 O O . GLY A 1 94 ? 18.393 1.495 -4.306 1.00 91.81 94 GLY A O 1
ATOM 712 N N . VAL A 1 95 ? 17.093 0.720 -2.651 1.00 92.56 95 VAL A N 1
ATOM 713 C CA . VAL A 1 95 ? 16.939 -0.628 -3.227 1.00 92.56 95 VAL A CA 1
ATOM 714 C C . VAL A 1 95 ? 16.158 -0.575 -4.542 1.00 92.56 95 VAL A C 1
ATOM 716 O O . VAL A 1 95 ? 16.567 -1.205 -5.516 1.00 92.56 95 VAL A O 1
ATOM 719 N N . MET A 1 96 ? 15.070 0.195 -4.599 1.00 93.75 96 MET A N 1
ATOM 720 C CA . MET A 1 96 ? 14.257 0.333 -5.813 1.00 93.75 96 MET A CA 1
ATOM 721 C C . MET A 1 96 ? 14.994 1.036 -6.958 1.00 93.75 96 MET A C 1
ATOM 723 O O . MET A 1 96 ? 14.739 0.707 -8.113 1.00 93.75 96 MET A O 1
ATOM 727 N N . GLY A 1 97 ? 15.952 1.920 -6.660 1.00 92.69 97 GLY A N 1
ATOM 728 C CA . GLY A 1 97 ? 16.794 2.581 -7.664 1.00 92.69 97 GLY A CA 1
ATOM 729 C C . GLY A 1 97 ? 17.573 1.604 -8.550 1.00 92.69 97 GLY A C 1
ATOM 730 O O . GLY A 1 97 ? 17.803 1.891 -9.721 1.00 92.69 97 GLY A O 1
ATOM 731 N N . SER A 1 98 ? 17.879 0.399 -8.053 1.00 93.38 98 SER A N 1
ATOM 732 C CA . SER A 1 98 ? 18.513 -0.647 -8.869 1.00 93.38 98 SER A CA 1
ATOM 733 C C . SER A 1 98 ? 17.667 -1.075 -10.079 1.00 93.38 98 SER A C 1
ATOM 735 O O . SER A 1 98 ? 18.223 -1.428 -11.118 1.00 93.38 98 SER A O 1
ATOM 737 N N . PHE A 1 99 ? 16.332 -0.999 -9.987 1.00 93.81 99 PHE A N 1
ATOM 738 C CA . PHE A 1 99 ? 15.440 -1.268 -11.117 1.00 93.81 99 PHE A CA 1
ATOM 739 C C . PHE A 1 99 ? 15.471 -0.146 -12.159 1.00 93.81 99 PHE A C 1
ATOM 741 O O . PHE A 1 99 ? 15.353 -0.426 -13.351 1.00 93.81 99 PHE A O 1
ATOM 748 N N . GLU A 1 100 ? 15.657 1.107 -11.736 1.00 91.31 100 GLU A N 1
ATOM 749 C CA . GLU A 1 100 ? 15.822 2.236 -12.660 1.00 91.31 100 GLU A CA 1
ATOM 750 C C . GLU A 1 100 ? 17.158 2.141 -13.401 1.00 91.31 100 GLU A C 1
ATOM 752 O O . GLU A 1 100 ? 17.192 2.261 -14.624 1.00 91.31 100 GLU A O 1
ATOM 757 N N . GLU A 1 101 ? 18.245 1.849 -12.680 1.00 93.56 101 GLU A N 1
ATOM 758 C CA . GLU A 1 101 ? 19.583 1.665 -13.259 1.00 93.56 101 GLU A CA 1
ATOM 759 C C . GLU A 1 101 ? 19.635 0.490 -14.247 1.00 93.56 101 GLU A C 1
ATOM 761 O O . GLU A 1 101 ? 20.322 0.561 -15.267 1.00 93.56 101 GLU A O 1
ATOM 766 N N . ALA A 1 102 ? 18.872 -0.575 -13.982 1.00 94.62 102 ALA A N 1
ATOM 767 C CA . ALA A 1 102 ? 18.724 -1.720 -14.879 1.00 94.62 102 ALA A CA 1
ATOM 768 C C . ALA A 1 102 ? 17.821 -1.443 -16.100 1.00 94.62 102 ALA A C 1
ATOM 770 O O . ALA A 1 102 ? 17.700 -2.303 -16.974 1.00 94.62 102 ALA A O 1
ATOM 771 N N . GLY A 1 103 ? 17.191 -0.264 -16.180 1.00 94.12 103 GLY A N 1
ATOM 772 C CA . GLY A 1 103 ? 16.293 0.114 -17.272 1.00 94.12 103 GLY A CA 1
ATOM 773 C C . GLY A 1 103 ? 14.912 -0.543 -17.209 1.00 94.12 103 GLY A C 1
ATOM 774 O O . GLY A 1 103 ? 14.223 -0.588 -18.225 1.00 94.12 103 GLY A O 1
ATOM 775 N N . THR A 1 104 ? 14.506 -1.045 -16.041 1.00 95.69 104 THR A N 1
ATOM 776 C CA . THR A 1 104 ? 13.228 -1.742 -15.825 1.00 95.69 104 THR A CA 1
ATOM 777 C C . THR A 1 104 ? 12.412 -1.098 -14.684 1.00 95.69 104 THR A C 1
ATOM 779 O O . THR A 1 104 ? 12.146 -1.745 -13.662 1.00 95.69 104 THR A O 1
ATOM 782 N N . PRO A 1 105 ? 12.039 0.194 -14.788 1.00 93.88 105 PRO A N 1
ATOM 783 C CA . PRO A 1 105 ? 11.378 0.944 -13.713 1.00 93.88 105 PRO A CA 1
ATOM 784 C C . PRO A 1 105 ? 9.968 0.432 -13.364 1.00 93.88 105 PRO A C 1
ATOM 786 O O . PRO A 1 105 ? 9.465 0.690 -12.270 1.00 93.88 105 PRO A O 1
ATOM 789 N N . GLU A 1 106 ? 9.323 -0.338 -14.244 1.00 95.69 106 GLU A N 1
ATOM 790 C CA . GLU A 1 106 ? 8.018 -0.957 -13.999 1.00 95.69 106 GLU A CA 1
ATOM 791 C C . GLU A 1 106 ? 8.014 -1.888 -12.780 1.00 95.69 106 GLU A C 1
ATOM 793 O O . GLU A 1 106 ? 6.999 -2.007 -12.085 1.00 95.69 106 GLU A O 1
ATOM 798 N N . TYR A 1 107 ? 9.161 -2.504 -12.469 1.00 96.06 107 TYR A N 1
ATOM 799 C CA . TYR A 1 107 ? 9.287 -3.411 -11.331 1.00 96.06 107 TYR A CA 1
ATOM 800 C C . TYR A 1 107 ? 9.110 -2.704 -9.994 1.00 96.06 107 TYR A C 1
ATOM 802 O O . TYR A 1 107 ? 8.641 -3.337 -9.052 1.00 96.06 107 TYR A O 1
ATOM 810 N N . ILE A 1 108 ? 9.377 -1.398 -9.907 1.00 96.69 108 ILE A N 1
ATOM 811 C CA . ILE A 1 108 ? 9.103 -0.615 -8.694 1.00 96.69 108 ILE A CA 1
ATOM 812 C C . ILE A 1 108 ? 7.615 -0.709 -8.352 1.00 96.69 108 ILE A C 1
ATOM 814 O O . ILE A 1 108 ? 7.235 -1.027 -7.223 1.00 96.69 108 ILE A O 1
ATOM 818 N N . MET A 1 109 ? 6.762 -0.508 -9.356 1.00 97.12 109 MET A N 1
ATOM 819 C CA . MET A 1 109 ? 5.315 -0.552 -9.182 1.00 97.12 109 MET A CA 1
ATOM 820 C C . MET A 1 109 ? 4.830 -1.978 -8.895 1.00 97.12 109 MET A C 1
ATOM 822 O O . MET A 1 109 ? 4.013 -2.184 -7.997 1.00 97.12 109 MET A O 1
ATOM 826 N N . TYR A 1 110 ? 5.373 -2.992 -9.575 1.00 96.88 110 TYR A N 1
ATOM 827 C CA . TYR A 1 110 ? 5.020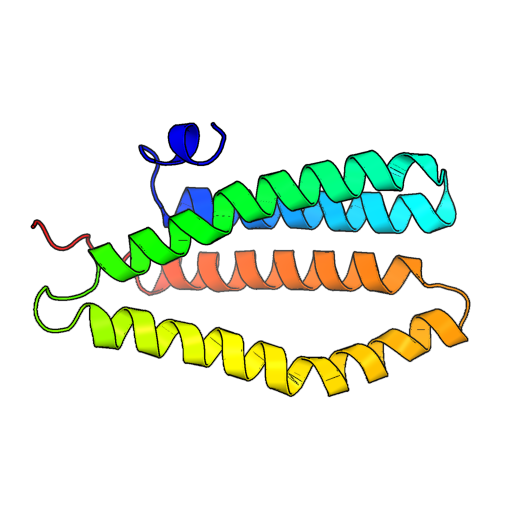 -4.388 -9.290 1.00 96.88 110 TYR A CA 1
ATOM 828 C C . TYR A 1 110 ? 5.432 -4.828 -7.884 1.00 96.88 110 TYR A C 1
ATOM 830 O O . TYR A 1 110 ? 4.674 -5.524 -7.207 1.00 96.88 110 TYR A O 1
ATOM 838 N N . VAL A 1 111 ? 6.592 -4.388 -7.400 1.00 96.62 111 VAL A N 1
ATOM 839 C CA . VAL A 1 111 ? 7.036 -4.685 -6.040 1.00 96.62 111 VAL A CA 1
ATOM 840 C C . VAL A 1 111 ? 6.135 -3.999 -5.011 1.00 96.62 111 VAL A C 1
ATOM 842 O O . VAL A 1 111 ? 5.761 -4.643 -4.028 1.00 96.62 111 VAL A O 1
ATOM 845 N N . LEU A 1 112 ? 5.711 -2.751 -5.234 1.00 96.12 112 LEU A N 1
ATOM 846 C CA . LEU A 1 112 ? 4.723 -2.079 -4.377 1.00 96.12 112 LEU A CA 1
ATOM 847 C C . LEU A 1 112 ? 3.373 -2.818 -4.358 1.00 96.12 112 LEU A C 1
ATOM 849 O O . LEU A 1 112 ? 2.771 -2.988 -3.291 1.00 96.12 112 LEU A O 1
ATOM 853 N N . ALA A 1 113 ? 2.921 -3.331 -5.507 1.00 97.81 113 ALA A N 1
ATOM 854 C CA . ALA A 1 113 ? 1.721 -4.164 -5.585 1.00 97.81 113 ALA A CA 1
ATOM 855 C C . ALA A 1 113 ? 1.871 -5.452 -4.755 1.00 97.81 113 ALA A C 1
ATOM 857 O O . ALA A 1 113 ? 0.984 -5.786 -3.968 1.00 97.81 113 ALA A O 1
ATOM 858 N N . ILE A 1 114 ? 3.016 -6.138 -4.859 1.00 97.25 114 ILE A N 1
ATOM 859 C CA . ILE A 1 114 ? 3.312 -7.344 -4.071 1.00 97.25 114 ILE A CA 1
ATOM 860 C C . ILE A 1 114 ? 3.312 -7.031 -2.570 1.00 97.25 114 ILE A C 1
ATOM 862 O O . ILE A 1 114 ? 2.666 -7.748 -1.809 1.00 97.25 114 ILE A O 1
ATOM 866 N N . HIS A 1 115 ? 3.964 -5.950 -2.130 1.00 95.69 115 HIS A N 1
ATOM 867 C CA . HIS A 1 115 ? 3.957 -5.544 -0.718 1.00 95.69 115 HIS A CA 1
ATOM 868 C C . HIS A 1 115 ? 2.540 -5.258 -0.208 1.00 95.69 115 HIS A C 1
ATOM 870 O O . HIS A 1 115 ? 2.194 -5.654 0.904 1.00 95.69 115 HIS A O 1
ATOM 876 N N . SER A 1 116 ? 1.700 -4.634 -1.037 1.00 96.81 116 SER A N 1
ATOM 877 C CA . SER A 1 116 ? 0.293 -4.378 -0.714 1.00 96.81 116 SER A CA 1
ATOM 878 C C . SER A 1 116 ? -0.481 -5.688 -0.510 1.00 96.81 116 SER A C 1
ATOM 880 O O . SER A 1 116 ? -1.208 -5.833 0.472 1.00 96.81 116 SER A O 1
ATOM 882 N N . VAL A 1 117 ? -0.270 -6.682 -1.381 1.00 97.12 117 VAL A N 1
ATOM 883 C CA . VAL A 1 117 ? -0.870 -8.022 -1.248 1.00 97.12 117 VAL A CA 1
ATOM 884 C C . VAL A 1 117 ? -0.354 -8.748 -0.004 1.00 97.12 117 VAL A C 1
ATOM 886 O O . VAL A 1 117 ? -1.148 -9.332 0.731 1.00 97.12 117 VAL A O 1
ATOM 889 N N . VAL A 1 118 ? 0.948 -8.679 0.281 1.00 97.12 118 VAL A N 1
ATOM 890 C CA . VAL A 1 118 ? 1.534 -9.249 1.506 1.00 97.12 118 VAL A CA 1
ATOM 891 C C . VAL A 1 118 ? 0.911 -8.610 2.749 1.00 97.12 118 VAL A C 1
ATOM 893 O O . VAL A 1 118 ? 0.544 -9.329 3.676 1.00 97.12 118 VAL A O 1
ATOM 896 N N . GLY A 1 119 ? 0.720 -7.288 2.754 1.00 95.44 119 GLY A N 1
ATOM 897 C CA . GLY A 1 119 ? 0.030 -6.573 3.829 1.00 95.44 119 GLY A CA 1
ATOM 898 C C . GLY A 1 119 ? -1.414 -7.045 4.021 1.00 95.44 119 GLY A C 1
ATOM 899 O O . GLY A 1 119 ? -1.823 -7.322 5.149 1.00 95.44 119 GLY A O 1
ATOM 900 N N . ILE A 1 120 ? -2.164 -7.225 2.926 1.00 95.94 120 ILE A N 1
ATOM 901 C CA . ILE A 1 120 ? -3.523 -7.786 2.969 1.00 95.94 120 ILE A CA 1
ATOM 902 C C . ILE A 1 120 ? -3.512 -9.180 3.594 1.00 95.94 120 ILE A C 1
ATOM 904 O O . ILE A 1 120 ? -4.295 -9.446 4.503 1.00 95.94 120 ILE A O 1
ATOM 908 N N . VAL A 1 121 ? -2.623 -10.066 3.136 1.00 96.25 121 VAL A N 1
ATOM 909 C CA . VAL A 1 121 ? -2.523 -11.442 3.642 1.00 96.25 121 VAL A CA 1
ATOM 910 C C . VAL A 1 121 ? -2.141 -11.454 5.121 1.00 96.25 121 VAL A C 1
ATOM 912 O O . VAL A 1 121 ? -2.746 -12.196 5.891 1.00 96.25 121 VAL A O 1
ATOM 915 N N . ALA A 1 122 ? -1.193 -10.616 5.543 1.00 94.88 122 ALA A N 1
ATOM 916 C CA . ALA A 1 122 ? -0.769 -10.521 6.937 1.00 94.88 122 ALA A CA 1
ATOM 917 C C . ALA A 1 122 ? -1.929 -10.113 7.859 1.00 94.88 122 ALA A C 1
ATOM 919 O O . ALA A 1 122 ? -2.171 -10.763 8.877 1.00 94.88 122 ALA A O 1
ATOM 920 N N . ILE A 1 123 ? -2.691 -9.084 7.476 1.00 92.12 123 ILE A N 1
ATOM 921 C CA . ILE A 1 123 ? -3.850 -8.625 8.250 1.00 92.12 123 ILE A CA 1
ATOM 922 C C . ILE A 1 123 ? -4.986 -9.647 8.189 1.00 92.12 123 ILE A C 1
ATOM 924 O O . ILE A 1 123 ? -5.623 -9.923 9.201 1.00 92.12 123 ILE A O 1
ATOM 928 N N . TRP A 1 124 ? -5.226 -10.269 7.037 1.00 91.69 124 TRP A N 1
ATOM 929 C CA . TRP A 1 124 ? -6.229 -11.321 6.910 1.00 91.69 124 TRP A CA 1
ATOM 930 C C . TRP A 1 124 ? -5.914 -12.523 7.815 1.00 91.69 124 TRP A C 1
ATOM 932 O O . TRP A 1 124 ? -6.792 -13.001 8.533 1.00 91.69 124 TRP A O 1
ATOM 942 N N . ILE A 1 125 ? -4.655 -12.970 7.868 1.00 92.81 125 ILE A N 1
ATOM 943 C CA . ILE A 1 125 ? -4.220 -14.014 8.807 1.00 92.81 125 ILE A CA 1
ATOM 944 C C . ILE A 1 125 ? -4.443 -13.551 10.247 1.00 92.81 125 ILE A C 1
ATOM 946 O O . ILE A 1 125 ? -5.020 -14.299 11.032 1.00 92.81 125 ILE A O 1
ATOM 950 N N . PHE A 1 126 ? -4.035 -12.324 10.581 1.00 89.94 126 PHE A N 1
ATOM 951 C CA . PHE A 1 126 ? -4.202 -11.761 11.920 1.00 89.94 126 PHE A CA 1
ATOM 952 C C . PHE A 1 126 ? -5.673 -11.730 12.359 1.00 89.94 126 PHE A C 1
ATOM 954 O O . PHE A 1 126 ? -6.003 -12.205 13.440 1.00 89.94 126 PHE A O 1
ATOM 961 N N . THR A 1 127 ? -6.575 -11.244 11.505 1.00 88.06 127 THR A N 1
ATOM 962 C CA . THR A 1 127 ? -8.019 -11.185 11.804 1.00 88.06 127 THR A CA 1
ATOM 963 C C . THR A 1 127 ? -8.623 -12.574 12.003 1.00 88.06 127 THR A C 1
ATOM 965 O O . THR A 1 127 ? -9.481 -12.761 12.863 1.00 88.06 127 THR A O 1
ATOM 968 N N . LYS A 1 128 ? -8.133 -13.580 11.268 1.00 85.88 128 LYS A N 1
ATOM 969 C CA . LYS A 1 128 ? -8.588 -14.967 11.395 1.00 85.88 128 LYS A CA 1
ATOM 970 C C . LYS A 1 128 ? -8.075 -15.659 12.663 1.00 85.88 128 LYS A C 1
ATOM 972 O O . LYS A 1 128 ? -8.768 -16.529 13.183 1.00 85.88 128 LYS A O 1
ATOM 977 N N . THR A 1 129 ? -6.875 -15.325 13.139 1.00 87.50 129 THR A N 1
ATOM 978 C CA . THR A 1 129 ? -6.257 -15.980 14.307 1.00 87.50 129 THR A CA 1
ATOM 979 C C . THR A 1 129 ? -6.558 -15.274 15.625 1.00 87.50 129 THR A C 1
ATOM 981 O O . THR A 1 129 ? -6.840 -15.949 16.612 1.00 87.50 129 THR A O 1
ATOM 984 N N . ALA A 1 130 ? -6.510 -13.941 15.652 1.00 79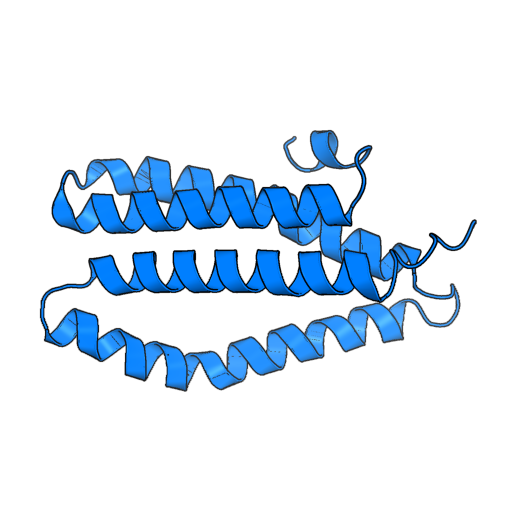.38 130 ALA A N 1
ATOM 985 C CA . ALA A 1 130 ? -6.717 -13.130 16.853 1.00 79.38 130 ALA A CA 1
ATOM 986 C C . ALA A 1 130 ? -8.184 -12.709 17.062 1.00 79.38 130 ALA A C 1
ATOM 988 O O . ALA A 1 130 ? -8.547 -12.297 18.163 1.00 79.38 130 ALA A O 1
ATOM 989 N N . GLY A 1 131 ? -9.028 -12.846 16.031 1.00 67.06 131 GLY A N 1
ATOM 990 C CA . GLY A 1 131 ? -10.386 -12.304 16.005 1.00 67.06 131 GLY A CA 1
ATOM 991 C C . GLY A 1 131 ? -10.398 -10.798 15.729 1.00 67.06 131 GLY A C 1
ATOM 992 O O . GLY A 1 131 ? -9.428 -10.088 15.995 1.00 67.06 131 GLY A O 1
ATOM 993 N N . GLU A 1 132 ? -11.499 -10.291 15.172 1.00 65.38 132 GLU A N 1
ATOM 994 C CA . GLU A 1 132 ? -11.718 -8.844 15.096 1.00 65.38 132 GLU A CA 1
ATOM 995 C C . GLU A 1 132 ? -11.940 -8.315 16.520 1.00 65.38 132 GLU A C 1
ATOM 997 O O . GLU A 1 132 ? -12.737 -8.877 17.282 1.00 65.38 132 GLU A O 1
ATOM 1002 N N . PHE A 1 133 ? -11.210 -7.263 16.908 1.00 63.84 133 PHE A N 1
ATOM 1003 C CA . PHE A 1 133 ? -11.466 -6.600 18.182 1.00 63.84 133 PHE A CA 1
ATOM 1004 C C . PHE A 1 133 ? -12.903 -6.087 18.134 1.00 63.84 133 PHE A C 1
ATOM 1006 O O . PHE A 1 133 ? -13.255 -5.313 17.244 1.00 63.84 133 PHE A O 1
ATOM 1013 N N . LYS A 1 134 ? -13.745 -6.578 19.049 1.00 58.78 134 LYS A N 1
ATOM 1014 C CA . LYS A 1 134 ? -15.141 -6.153 19.128 1.00 58.78 134 LYS A CA 1
ATOM 1015 C C . LYS A 1 134 ? -15.168 -4.642 19.326 1.00 58.78 134 LYS A C 1
ATOM 1017 O O . LYS A 1 134 ? -14.488 -4.145 20.225 1.00 58.78 134 LYS A O 1
ATOM 1022 N N . GLU A 1 135 ? -15.931 -3.953 18.481 1.00 58.09 135 GLU A N 1
ATOM 1023 C CA . GLU A 1 135 ? -16.259 -2.543 18.678 1.00 58.09 135 GLU A CA 1
ATOM 1024 C C . GLU A 1 135 ? -16.708 -2.358 20.130 1.00 58.09 135 GLU A C 1
ATOM 1026 O O . GLU A 1 135 ? -17.546 -3.112 20.635 1.00 58.09 135 GLU A O 1
ATOM 1031 N N . LEU A 1 136 ? -16.076 -1.419 20.835 1.00 56.88 136 LEU A N 1
ATOM 1032 C CA . LEU A 1 136 ? -16.540 -1.038 22.157 1.00 56.88 136 LEU A CA 1
ATOM 1033 C C . LEU A 1 136 ? -17.863 -0.304 21.938 1.00 56.88 136 LEU A C 1
ATOM 1035 O O . LEU A 1 136 ? -17.863 0.781 21.357 1.00 56.88 136 LEU A O 1
ATOM 1039 N N . ASP A 1 137 ? -18.975 -0.906 22.365 1.00 50.31 137 ASP A N 1
ATOM 1040 C CA . ASP A 1 137 ? -20.267 -0.221 22.391 1.00 50.31 137 ASP A CA 1
ATOM 1041 C C . ASP A 1 137 ? -20.088 1.102 23.156 1.00 50.31 137 ASP A C 1
ATOM 1043 O O . ASP A 1 137 ? -19.639 1.119 24.309 1.00 50.31 137 ASP A O 1
ATOM 1047 N N . ALA A 1 138 ? -20.343 2.213 22.461 1.00 48.19 138 ALA A N 1
ATOM 1048 C CA . ALA A 1 138 ? -20.128 3.567 22.963 1.00 48.19 138 ALA A CA 1
ATOM 1049 C C . ALA A 1 138 ? -21.120 3.959 24.063 1.00 48.19 138 ALA A C 1
ATOM 1051 O O . ALA A 1 138 ? -22.312 3.600 23.969 1.00 48.19 138 ALA A O 1
#

Nearest PDB structures (foldseek):
  7q0m-assembly1_A  TM=6.903E-01  e=5.121E-01  Yersinia enterocolitica subsp. palearctica YE-P4
  7q0l-assembly1_A  TM=7.084E-01  e=6.557E-01  Yersinia enterocolitica subsp. palearctica YE-P4
  8jtv-assembly1_A  TM=6.520E-01  e=6.889E-01  Homo sapiens
  8omu-assembly1_A  TM=6.955E-01  e=9.737E-01  Rattus norvegicus
  9b1o-assembly1_A  TM=7.151E-01  e=1.247E+00  Homo sapiens

Radius of gyration: 17.09 Å; Cα contacts (8 Å, |Δi|>4): 142; chains: 1; bounding box: 41×27×51 Å

pLDDT: mean 89.78, std 10.66, range [48.19, 98.44]

Solvent-accessible surface area (backbone atoms only — not comparable to full-atom values): 7113 Å² total; per-residue (Å²): 116,67,48,69,69,50,69,86,44,62,36,66,65,42,22,47,48,9,43,52,38,23,23,52,9,25,44,36,37,19,42,13,75,76,76,42,65,75,36,39,60,57,9,53,50,34,26,52,52,10,46,51,37,18,60,60,26,53,54,50,46,49,52,42,65,28,53,86,95,39,36,69,59,47,57,55,52,54,49,52,58,54,50,52,51,59,66,48,39,60,61,51,51,58,60,47,45,55,33,49,77,70,72,44,56,34,53,51,28,45,50,54,20,50,52,40,52,51,51,44,51,53,50,52,51,45,42,72,74,73,48,74,81,69,68,58,86,126

Foldseek 3Di:
DLCVVCVPPQLLVQQLVLLLLLLVLLLLCLCCLPPNVVSPVVSVVSNVSSCSRNVVSVLVLQQQLADPVCSVVSNVVVVVVVVVCVVCVVVVVVVLVVCVVVVRNSVVSNVSSVVSVVVSVVVVVCCVPVNRRPGDPD

Sequence (138 aa):
MISTIFEKRAAISSFLFGIFVAAAGFIVLGLSATMANELVFLGVFLFAIGEMISSPRIQEYIMWIAPKEKAGLYMGTSFLATFIGATLSGIYTGVMGSFEEAGTPEYIMYVLAIHSVVGIVAIWIFTKTAGEFKELDA

Secondary structure (DSSP, 8-state):
--HHHHTTS-HHHHHHHHHHHHHHHHHHHHHHHHT-TTHHHHHHHHHHHHHHHHHHHHHHHHHHHS-GGGHHHHHHHHHHHHHHHHHHHHHHHHHHHHHHHTT-THHHHHHHHHHHHHHHHHHHHHHHHH-PPPP---